Protein AF-A0A645HUR7-F1 (afdb_monomer)

Radius of gyration: 20.07 Å; Cα contacts (8 Å, |Δi|>4): 126; chains: 1; bounding box: 36×59×65 Å

Nearest PDB structures (foldseek):
  3sta-assembly1_A  TM=8.322E-01  e=4.976E-05  Staphylococcus aureus subsp. aureus MW2
  4emp-assembly1_F  TM=8.126E-01  e=1.194E-04  Staphylococcus aureus subsp. aureus MW2
  9irp-assembly1_B  TM=8.484E-01  e=2.680E-04  Staphylococcus aureus
  2zl4-assembly1_L  TM=8.165E-01  e=6.013E-04  Helicobacter pylori
  7ekq-assembly1_F  TM=8.611E-01  e=1.031E-03  Chlamy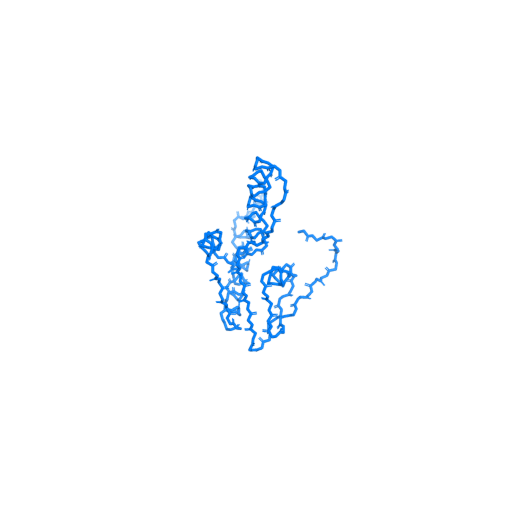domonas reinhardtii

InterPro domains:
  IPR029045 ClpP/crotonase-like domain superfamily [SSF52096] (2-97)

Mean predicted aligned error: 8.02 Å

pLDDT: mean 88.32, std 15.91, range [42.75, 98.5]

Organism: NCBI:txid1076179

Secondary structure (DSSP, 8-state):
--SSSS--EEEE-SEEETHHHHHHHTSSEEEE-TT-EEEE--------S-HHHHHHHHHHHHHHHHHHHHHHHTTTS-HHHHHHHHTT--EEEEHHHHHHHHHHHHHHHHHHHHHHHHS---------

Sequence (128 aa):
MLASEAQVVTVLEARAYSMAAMIFLAGDDLIVHDNCQLMFHTYSGNFVGKGNEQQAQVVAIASWFEKVMTRICTPFLTKGEIDRIQHGSDVWLDSDEIRRRLARIKRNQGKSVVRQRKEHPASEDGQG

Structure (mmCIF, N/CA/C/O backbone):
data_AF-A0A645HUR7-F1
#
_entry.id   AF-A0A645HUR7-F1
#
loop_
_atom_site.group_PDB
_atom_site.id
_atom_site.type_symbol
_atom_site.label_atom_id
_atom_site.label_alt_id
_atom_site.label_comp_id
_atom_site.label_asym_id
_atom_site.label_entity_id
_atom_site.label_seq_id
_atom_site.pdbx_PDB_ins_code
_atom_site.Cartn_x
_atom_site.Cartn_y
_atom_site.Cartn_z
_atom_site.occupancy
_atom_site.B_iso_or_equiv
_atom_site.auth_seq_id
_atom_site.auth_comp_id
_atom_site.auth_asym_id
_atom_site.auth_atom_id
_atom_site.pdbx_PDB_model_num
ATOM 1 N N . MET A 1 1 ? -9.260 12.989 -0.294 1.00 48.03 1 MET A N 1
ATOM 2 C CA . MET A 1 1 ? -9.726 12.907 -1.694 1.00 48.03 1 MET A CA 1
ATOM 3 C C . MET A 1 1 ? -10.988 12.094 -1.594 1.00 48.03 1 MET A C 1
ATOM 5 O O . MET A 1 1 ? -10.889 10.891 -1.450 1.00 48.03 1 MET A O 1
ATOM 9 N N . LEU A 1 2 ? -12.135 12.750 -1.513 1.00 62.03 2 LEU A N 1
ATOM 10 C CA . LEU A 1 2 ? -13.414 12.064 -1.471 1.00 62.03 2 LEU A CA 1
ATOM 11 C C . LEU A 1 2 ? -14.225 12.710 -2.583 1.00 62.03 2 LEU A C 1
ATOM 13 O O . LEU A 1 2 ? -14.600 13.872 -2.492 1.00 62.03 2 LEU A O 1
ATOM 17 N N . ALA A 1 3 ? -14.348 11.990 -3.695 1.00 80.06 3 ALA A N 1
ATOM 18 C CA . ALA A 1 3 ? -15.216 12.380 -4.805 1.00 80.06 3 ALA A CA 1
ATOM 19 C C . ALA A 1 3 ? -16.694 12.061 -4.498 1.00 80.06 3 ALA A C 1
ATOM 21 O O . ALA A 1 3 ? -17.551 12.205 -5.362 1.00 80.06 3 ALA A O 1
ATOM 22 N N . SER A 1 4 ? -16.974 11.593 -3.278 1.00 86.81 4 SER A N 1
ATOM 23 C CA . SER A 1 4 ? -18.283 11.219 -2.766 1.00 86.81 4 SER A CA 1
ATOM 24 C C . SER A 1 4 ? -18.390 11.628 -1.299 1.00 86.81 4 SER A C 1
ATOM 26 O O . SER A 1 4 ? -17.404 11.553 -0.573 1.00 86.81 4 SER A O 1
ATOM 28 N N . GLU A 1 5 ? -19.583 12.031 -0.867 1.00 90.31 5 GLU A N 1
ATOM 29 C CA . GLU A 1 5 ? -19.918 12.226 0.552 1.00 90.31 5 GLU A CA 1
ATOM 30 C C . GLU A 1 5 ? -20.282 10.904 1.251 1.00 90.31 5 GLU A C 1
ATOM 32 O O . GLU A 1 5 ? -20.490 10.878 2.463 1.00 90.31 5 GLU A O 1
ATOM 37 N N . ALA A 1 6 ? -20.379 9.801 0.499 1.00 93.06 6 ALA A N 1
ATOM 38 C CA . ALA A 1 6 ? -20.651 8.486 1.058 1.00 93.06 6 ALA A CA 1
ATOM 39 C C . ALA A 1 6 ? -19.430 7.933 1.802 1.00 93.06 6 ALA A C 1
ATOM 41 O O . ALA A 1 6 ? -18.291 8.108 1.373 1.00 93.06 6 ALA A O 1
ATOM 42 N N . GLN A 1 7 ? -19.698 7.188 2.872 1.00 93.06 7 GLN A N 1
ATOM 43 C CA . GLN A 1 7 ? -18.692 6.420 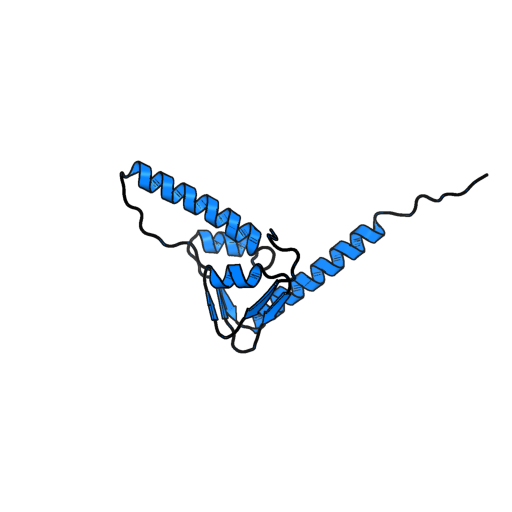3.596 1.00 93.06 7 GLN A CA 1
ATOM 44 C C . GLN A 1 7 ? -18.267 5.199 2.770 1.00 93.06 7 GLN A C 1
ATOM 46 O O . GLN A 1 7 ? -19.092 4.346 2.430 1.00 93.06 7 GLN A O 1
ATOM 51 N N . VAL A 1 8 ? -16.975 5.100 2.464 1.00 94.81 8 VAL A N 1
ATOM 52 C CA . VAL A 1 8 ? -16.387 4.001 1.696 1.00 94.81 8 VAL A CA 1
ATOM 53 C C . VAL A 1 8 ? -15.772 2.981 2.649 1.00 94.81 8 VAL A C 1
ATOM 55 O O . VAL A 1 8 ? -14.747 3.234 3.282 1.00 94.81 8 VAL A O 1
ATOM 58 N N . VAL A 1 9 ? -16.374 1.796 2.718 1.00 96.19 9 VAL A N 1
ATOM 59 C CA . VAL A 1 9 ? -15.839 0.663 3.483 1.00 96.19 9 VAL A CA 1
ATOM 60 C C . VAL A 1 9 ? -15.032 -0.235 2.551 1.00 96.19 9 VAL A C 1
ATOM 62 O O . VAL A 1 9 ? -15.552 -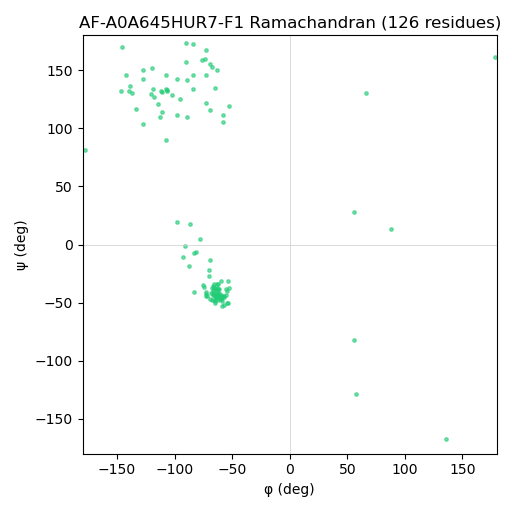0.710 1.541 1.00 96.19 9 VAL A O 1
ATOM 65 N N . THR A 1 10 ? -13.775 -0.505 2.893 1.00 97.12 10 THR A N 1
ATOM 66 C CA . THR A 1 10 ? -12.946 -1.489 2.193 1.00 97.12 10 THR A CA 1
ATOM 67 C C . THR A 1 10 ? -12.774 -2.733 3.056 1.00 97.12 10 THR A C 1
ATOM 69 O O . THR A 1 10 ? -12.462 -2.670 4.247 1.00 97.12 10 THR A O 1
ATOM 72 N N . VAL A 1 11 ? -12.994 -3.895 2.443 1.00 97.94 11 VAL A N 1
ATOM 73 C CA . VAL A 1 11 ? -12.872 -5.201 3.094 1.00 97.94 11 VAL A CA 1
ATOM 74 C C . VAL A 1 11 ? -11.725 -5.952 2.438 1.00 97.94 11 VAL A C 1
ATOM 76 O O . VAL A 1 11 ? -11.735 -6.174 1.228 1.00 97.94 11 VAL A O 1
ATOM 79 N N . LEU A 1 12 ? -10.725 -6.318 3.232 1.00 97.94 12 LEU A N 1
ATOM 80 C CA . LEU A 1 12 ? -9.631 -7.166 2.793 1.00 97.94 12 LEU A CA 1
ATOM 81 C C . LEU A 1 12 ? -10.001 -8.629 3.032 1.00 97.94 12 LEU A C 1
ATOM 83 O O . LEU A 1 12 ? -10.022 -9.079 4.178 1.00 97.94 12 LEU A O 1
ATOM 87 N N . GLU A 1 13 ? -10.240 -9.336 1.930 1.00 94.75 13 GLU A N 1
ATOM 88 C CA . GLU A 1 13 ? -10.427 -10.785 1.853 1.00 94.75 13 GLU A CA 1
ATOM 89 C C . GLU A 1 13 ? -9.226 -11.398 1.117 1.00 94.75 13 GLU A C 1
ATOM 91 O O . GLU A 1 13 ? -8.857 -10.941 0.032 1.00 94.75 13 GLU A O 1
ATOM 96 N N . ALA A 1 14 ? -8.625 -12.446 1.680 1.00 94.44 14 ALA A N 1
ATOM 97 C CA . ALA A 1 14 ? -7.481 -13.171 1.125 1.00 94.44 14 ALA A CA 1
ATOM 98 C C . ALA A 1 14 ? -6.239 -12.308 0.808 1.00 94.44 14 ALA A C 1
ATOM 100 O O . ALA A 1 14 ? -5.274 -12.321 1.566 1.00 94.44 14 ALA A O 1
ATOM 101 N N . ARG A 1 15 ? -6.167 -11.624 -0.339 1.00 97.06 15 ARG A N 1
ATOM 102 C CA . ARG A 1 15 ? -4.930 -10.965 -0.799 1.00 97.06 15 ARG A CA 1
ATOM 103 C C . ARG A 1 15 ? -5.223 -9.684 -1.567 1.00 97.06 15 ARG A C 1
ATOM 105 O O . ARG A 1 15 ? -6.000 -9.701 -2.515 1.00 97.06 15 ARG A O 1
ATOM 112 N N . ALA A 1 16 ? -4.527 -8.603 -1.220 1.00 97.88 16 ALA A N 1
ATOM 113 C CA . ALA A 1 16 ? -4.513 -7.374 -2.007 1.00 97.88 16 ALA A CA 1
ATOM 114 C C . ALA A 1 16 ? -3.077 -6.875 -2.175 1.00 97.88 16 ALA A C 1
ATOM 116 O O . ALA A 1 16 ? -2.391 -6.543 -1.209 1.00 97.88 16 ALA A O 1
ATOM 117 N N . TYR A 1 17 ? -2.613 -6.834 -3.420 1.00 97.69 17 TYR A N 1
ATOM 118 C CA . TYR A 1 17 ? -1.231 -6.520 -3.761 1.00 97.69 17 TYR A CA 1
ATOM 119 C C . TYR A 1 17 ? -1.144 -5.278 -4.632 1.00 97.69 17 TYR A C 1
ATOM 121 O O . TYR A 1 17 ? -2.057 -4.991 -5.412 1.00 97.69 17 TYR A O 1
ATOM 129 N N . SER A 1 18 ? -0.018 -4.571 -4.542 1.00 96.12 18 SER A N 1
ATOM 130 C CA . SER A 1 18 ? 0.260 -3.411 -5.385 1.00 96.12 18 SER A CA 1
ATOM 131 C C . SER A 1 18 ? -0.840 -2.347 -5.237 1.00 96.12 18 SER A C 1
ATOM 133 O O . SER A 1 18 ? -1.235 -1.993 -4.124 1.00 96.12 18 SER A O 1
ATOM 135 N N . MET A 1 19 ? -1.403 -1.881 -6.350 1.00 95.38 19 MET A N 1
ATOM 136 C CA . MET A 1 19 ? -2.536 -0.957 -6.381 1.00 95.38 19 MET A CA 1
ATOM 137 C C . MET A 1 19 ? -3.751 -1.428 -5.570 1.00 95.38 19 MET A C 1
ATOM 139 O O . MET A 1 19 ? -4.440 -0.587 -4.999 1.00 95.38 19 MET A O 1
ATOM 143 N N . ALA A 1 20 ? -4.012 -2.736 -5.449 1.00 97.50 20 ALA A N 1
ATOM 144 C CA . ALA A 1 20 ? -5.127 -3.219 -4.632 1.00 97.50 20 ALA A CA 1
ATOM 145 C C . ALA A 1 20 ? -4.902 -2.938 -3.136 1.00 97.50 20 ALA A C 1
ATOM 147 O O . ALA A 1 20 ? -5.844 -2.579 -2.432 1.00 97.50 20 ALA A O 1
ATOM 148 N N . ALA A 1 21 ? -3.654 -3.015 -2.661 1.00 97.88 21 ALA A N 1
ATOM 149 C CA . ALA A 1 21 ? -3.308 -2.634 -1.293 1.00 97.88 21 ALA A CA 1
ATOM 150 C C . ALA A 1 21 ? -3.515 -1.127 -1.061 1.00 97.88 21 ALA A C 1
ATOM 152 O O . ALA A 1 21 ? -3.999 -0.715 -0.009 1.00 97.88 21 ALA A O 1
ATOM 153 N N . MET A 1 22 ? -3.201 -0.300 -2.064 1.00 96.69 22 MET A N 1
ATOM 154 C CA . MET A 1 22 ? -3.419 1.150 -2.013 1.00 96.69 22 MET A CA 1
ATOM 155 C C . MET A 1 22 ? -4.909 1.506 -2.017 1.00 96.69 22 MET A C 1
ATOM 157 O O . MET A 1 22 ? -5.329 2.359 -1.243 1.00 96.69 22 MET A O 1
ATOM 161 N N . ILE A 1 23 ? -5.715 0.831 -2.842 1.00 96.56 23 ILE A N 1
ATOM 162 C CA . ILE A 1 23 ? -7.176 0.996 -2.866 1.00 96.56 23 ILE A CA 1
ATOM 163 C C . ILE A 1 23 ? -7.776 0.587 -1.523 1.00 96.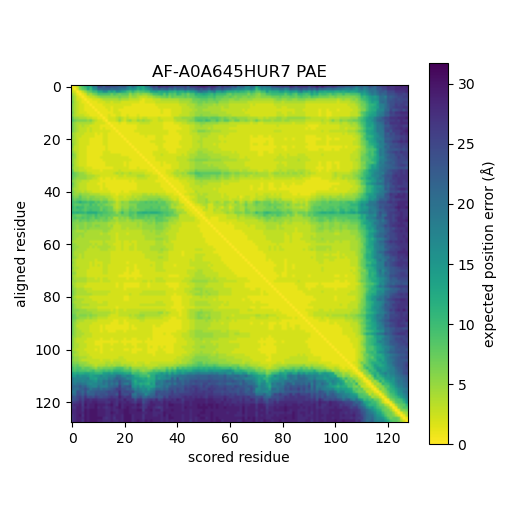56 23 ILE A C 1
ATOM 165 O O . ILE A 1 23 ? -8.591 1.328 -0.982 1.00 96.56 23 ILE A O 1
ATOM 169 N N . PHE A 1 24 ? -7.341 -0.545 -0.960 1.00 97.62 24 PHE A N 1
ATOM 170 C CA . PHE A 1 24 ? -7.772 -0.969 0.367 1.00 97.62 24 PHE A CA 1
ATOM 171 C C . PHE A 1 24 ? -7.522 0.137 1.401 1.00 97.62 24 PHE A C 1
ATOM 173 O O . PHE A 1 24 ? -8.457 0.534 2.085 1.00 97.62 24 PHE A O 1
ATOM 180 N N . LEU A 1 25 ? -6.310 0.700 1.456 1.00 96.75 25 LEU A N 1
ATOM 181 C CA . LEU A 1 25 ? -5.957 1.766 2.403 1.00 96.75 25 LEU A CA 1
ATOM 182 C C . LEU A 1 25 ? -6.637 3.120 2.141 1.00 96.75 25 LEU A C 1
ATOM 184 O O . LEU A 1 25 ? -6.585 3.986 3.010 1.00 96.75 25 LEU A O 1
ATOM 188 N N . ALA A 1 26 ? -7.250 3.323 0.974 1.00 95.00 26 ALA A N 1
ATOM 189 C CA . ALA A 1 26 ? -7.936 4.567 0.634 1.00 95.00 26 ALA A CA 1
ATOM 190 C C . ALA A 1 26 ? -9.376 4.650 1.180 1.00 95.00 26 ALA A C 1
ATOM 192 O O . ALA A 1 26 ? -9.992 5.706 1.048 1.00 95.00 26 ALA A O 1
ATOM 193 N N . GLY A 1 27 ? -9.910 3.564 1.755 1.00 94.12 27 GLY A N 1
ATOM 194 C CA . GLY A 1 27 ? -11.235 3.542 2.382 1.00 94.12 27 GLY A CA 1
ATOM 195 C C . GLY A 1 27 ? -11.308 4.359 3.674 1.00 94.12 27 GLY A C 1
ATOM 196 O O . GLY A 1 27 ? -10.305 4.543 4.365 1.00 94.12 27 GLY A O 1
ATOM 197 N N . ASP A 1 28 ? -12.514 4.809 4.018 1.00 92.44 28 ASP A N 1
ATOM 198 C CA . ASP A 1 28 ? -12.797 5.486 5.287 1.00 92.44 28 ASP A CA 1
ATOM 199 C C . ASP A 1 28 ? -12.785 4.486 6.451 1.00 92.44 28 ASP A C 1
ATOM 201 O O . ASP A 1 28 ? -12.210 4.753 7.509 1.00 92.44 28 ASP A O 1
ATOM 205 N N . ASP A 1 29 ? -13.359 3.299 6.223 1.00 93.81 29 ASP A N 1
ATOM 206 C CA . ASP A 1 29 ? -13.331 2.174 7.156 1.00 93.81 29 ASP A CA 1
ATOM 207 C C . ASP A 1 29 ? -12.669 0.946 6.549 1.00 93.81 29 ASP A C 1
ATOM 209 O O . ASP A 1 29 ? -13.022 0.484 5.466 1.00 93.81 29 ASP A O 1
ATOM 213 N N . LEU A 1 30 ? -11.722 0.392 7.305 1.00 96.94 30 LEU A N 1
ATOM 214 C CA . LEU A 1 30 ? -10.853 -0.693 6.870 1.00 96.94 30 LEU A CA 1
ATOM 215 C C . LEU A 1 30 ? -11.174 -1.957 7.671 1.00 96.94 30 LEU A C 1
ATOM 217 O O . LEU A 1 30 ? -10.875 -2.033 8.870 1.00 96.94 30 LEU A O 1
ATOM 221 N N . ILE A 1 31 ? -11.766 -2.951 7.012 1.00 97.38 31 ILE A N 1
ATOM 222 C CA . ILE A 1 31 ? -12.072 -4.265 7.585 1.00 97.38 31 ILE A CA 1
ATOM 223 C C . ILE A 1 31 ? -11.034 -5.265 7.088 1.00 97.38 31 ILE A C 1
ATOM 225 O O . ILE A 1 31 ? -10.783 -5.384 5.894 1.00 97.38 31 ILE A O 1
ATOM 229 N N . VAL A 1 32 ? -10.427 -5.996 8.018 1.00 97.62 32 VAL A N 1
ATOM 230 C CA . VAL A 1 32 ? -9.435 -7.036 7.723 1.00 97.62 32 VAL A CA 1
ATOM 231 C C . VAL A 1 32 ? -9.995 -8.362 8.211 1.00 97.62 32 VAL A C 1
ATOM 233 O O . VAL A 1 32 ? -10.395 -8.451 9.376 1.00 97.62 32 VAL A O 1
ATOM 236 N N . HIS A 1 33 ? -10.043 -9.370 7.346 1.00 96.88 33 HIS A N 1
ATOM 237 C CA . HIS A 1 33 ? -10.358 -10.745 7.732 1.00 96.88 33 HIS A CA 1
ATOM 238 C C . HIS A 1 33 ? -9.092 -11.528 8.101 1.00 96.88 33 HIS A C 1
ATOM 240 O O . HIS A 1 33 ? -7.966 -11.028 8.014 1.00 96.88 33 HIS A O 1
ATOM 246 N N . ASP A 1 34 ? -9.280 -12.748 8.592 1.00 95.06 34 ASP A N 1
ATOM 247 C CA . ASP A 1 34 ? -8.169 -13.628 8.945 1.00 95.06 34 ASP A CA 1
ATOM 248 C C . ASP A 1 34 ? -7.493 -14.185 7.687 1.00 95.06 34 ASP A C 1
ATOM 250 O O . ASP A 1 34 ? -8.074 -14.186 6.601 1.00 95.06 34 ASP A O 1
ATOM 254 N N . ASN A 1 35 ? -6.245 -14.644 7.823 1.00 95.25 35 ASN A N 1
ATOM 255 C CA . ASN A 1 35 ? -5.453 -15.219 6.725 1.00 95.25 35 ASN A CA 1
ATOM 256 C C . ASN A 1 35 ? -5.308 -14.290 5.505 1.00 95.25 35 ASN A C 1
ATOM 258 O O . ASN A 1 35 ? -5.165 -14.747 4.369 1.00 95.25 35 ASN A O 1
ATOM 262 N N . CYS A 1 36 ? -5.355 -12.979 5.743 1.00 97.06 36 CYS A N 1
ATOM 263 C CA . CYS A 1 36 ? -5.205 -11.969 4.709 1.00 97.06 36 CYS A CA 1
ATOM 264 C C . CYS A 1 36 ? -3.745 -11.555 4.509 1.00 97.06 36 CYS A C 1
ATOM 266 O O . CYS A 1 36 ? -2.929 -11.653 5.427 1.00 97.06 36 CYS A O 1
ATOM 268 N N . GLN A 1 37 ? -3.424 -11.028 3.326 1.00 98.19 37 GLN A N 1
ATOM 269 C CA . GLN A 1 37 ? -2.099 -10.497 3.025 1.00 98.19 37 GLN A CA 1
ATOM 270 C C . GLN A 1 37 ? -2.159 -9.190 2.232 1.00 98.19 37 GLN A C 1
ATOM 272 O O . GLN A 1 37 ? -2.892 -9.077 1.246 1.00 98.19 37 GLN A O 1
ATOM 277 N N . LEU A 1 38 ? -1.324 -8.233 2.635 1.00 98.50 38 LEU A N 1
ATOM 278 C CA . LEU A 1 38 ? -0.979 -7.065 1.834 1.00 98.50 38 LEU A CA 1
ATOM 279 C C . LEU A 1 38 ? 0.449 -7.184 1.322 1.00 98.50 38 LEU A C 1
ATOM 281 O O . LEU A 1 38 ? 1.336 -7.683 2.018 1.00 98.50 38 LEU A O 1
ATOM 285 N N . MET A 1 39 ? 0.667 -6.672 0.116 1.00 98.31 39 MET A N 1
ATOM 286 C CA . MET A 1 39 ? 2.002 -6.522 -0.441 1.00 98.31 39 MET A CA 1
ATOM 287 C C . MET A 1 39 ? 2.131 -5.197 -1.181 1.00 98.31 39 MET A C 1
ATOM 289 O O . MET A 1 39 ? 1.273 -4.843 -1.994 1.00 98.31 39 MET A O 1
ATOM 293 N N . PHE A 1 40 ? 3.217 -4.484 -0.896 1.00 98.44 40 PHE A N 1
ATOM 294 C CA . PHE A 1 40 ? 3.593 -3.241 -1.556 1.00 98.44 40 PHE A CA 1
ATOM 295 C C . PHE A 1 40 ? 4.938 -3.428 -2.247 1.00 98.44 40 PHE A C 1
ATOM 297 O O . PHE A 1 40 ? 5.875 -3.940 -1.641 1.00 98.44 40 PHE A O 1
ATOM 304 N N . HIS A 1 41 ? 5.023 -2.968 -3.489 1.00 97.69 41 HIS A N 1
ATOM 305 C CA . HIS A 1 41 ? 6.231 -2.980 -4.306 1.00 97.69 41 HIS A CA 1
ATOM 306 C C . HIS A 1 41 ? 6.252 -1.731 -5.198 1.00 97.69 41 HIS A C 1
ATOM 308 O O . HIS A 1 41 ? 5.260 -0.996 -5.267 1.00 97.69 41 HIS A O 1
ATOM 314 N N . THR A 1 42 ? 7.378 -1.466 -5.860 1.00 95.25 42 THR A N 1
ATOM 315 C CA . THR A 1 42 ? 7.506 -0.333 -6.793 1.00 95.25 42 THR A CA 1
ATOM 316 C C . THR A 1 42 ? 6.757 -0.566 -8.108 1.00 95.25 42 THR A C 1
ATOM 318 O O . THR A 1 42 ? 6.332 -1.678 -8.416 1.00 95.25 42 THR A O 1
ATOM 321 N N . TYR A 1 43 ? 6.594 0.480 -8.913 1.00 91.81 43 TYR A N 1
ATOM 322 C CA . TYR A 1 43 ? 5.970 0.369 -10.227 1.00 91.81 43 TYR A CA 1
ATOM 323 C C . TYR A 1 43 ? 6.785 -0.536 -11.167 1.00 91.81 43 TYR A C 1
ATOM 325 O O . TYR A 1 43 ? 8.009 -0.620 -11.096 1.00 91.81 43 TYR A O 1
ATOM 333 N N . SER A 1 44 ? 6.090 -1.190 -12.092 1.00 90.56 44 SER A N 1
ATOM 334 C CA . SER A 1 44 ? 6.698 -1.891 -13.225 1.00 90.56 44 SER A CA 1
ATOM 335 C C . SER A 1 44 ? 6.040 -1.400 -14.509 1.00 90.56 44 SER A C 1
ATOM 337 O O . SER A 1 44 ? 4.883 -0.975 -14.493 1.00 90.56 44 SER A O 1
ATOM 339 N N . GLY A 1 45 ? 6.777 -1.402 -15.615 1.00 87.31 45 GLY A N 1
ATOM 340 C CA . GLY A 1 45 ? 6.243 -0.936 -16.887 1.00 87.31 45 GLY A CA 1
ATOM 341 C C . GLY A 1 45 ? 7.257 -0.991 -18.017 1.00 87.31 45 GLY A C 1
ATOM 342 O O . GLY A 1 45 ? 8.467 -1.041 -17.794 1.00 87.31 45 GLY A O 1
ATOM 343 N N . ASN A 1 46 ? 6.734 -0.955 -19.238 1.00 88.94 46 ASN A N 1
ATOM 344 C CA . ASN A 1 46 ? 7.514 -0.886 -20.463 1.00 88.94 46 ASN A CA 1
ATOM 345 C C . ASN A 1 46 ? 7.393 0.520 -21.051 1.00 88.94 46 ASN A C 1
ATOM 347 O O . ASN A 1 46 ? 6.288 1.042 -21.194 1.00 88.94 46 ASN A O 1
ATOM 351 N N . PHE A 1 47 ? 8.525 1.105 -21.434 1.00 91.19 47 PHE A N 1
ATOM 352 C CA . PHE A 1 47 ? 8.593 2.428 -22.049 1.00 91.19 47 PHE A CA 1
ATOM 353 C C . PHE A 1 47 ? 9.020 2.286 -23.510 1.00 91.19 47 PHE A C 1
ATOM 355 O O . PHE A 1 47 ? 9.980 1.581 -23.815 1.00 91.19 47 PHE A O 1
ATOM 362 N N . VAL A 1 48 ? 8.304 2.946 -24.419 1.00 90.44 48 VAL A N 1
ATOM 363 C CA . VAL A 1 48 ? 8.563 2.915 -25.867 1.00 90.44 48 VAL A CA 1
ATOM 364 C C . VAL A 1 48 ? 8.664 4.351 -26.373 1.00 90.44 48 VAL A C 1
ATOM 366 O O . VAL A 1 48 ? 7.943 5.227 -25.900 1.00 90.44 48 VAL A O 1
ATOM 369 N N . GLY A 1 49 ? 9.568 4.600 -27.321 1.00 92.19 49 GLY A N 1
ATOM 370 C CA . GLY A 1 49 ? 9.830 5.930 -27.878 1.00 92.19 49 GLY A CA 1
ATOM 371 C C . GLY A 1 49 ? 11.323 6.210 -27.999 1.00 92.19 49 GLY A C 1
ATOM 372 O O . GLY A 1 49 ? 12.146 5.299 -27.863 1.00 92.19 49 GLY A O 1
ATOM 373 N N . LYS A 1 50 ? 11.695 7.467 -28.242 1.00 95.38 50 LYS A N 1
ATOM 374 C CA . LYS A 1 50 ? 13.111 7.868 -28.265 1.00 95.38 50 LYS A CA 1
ATOM 375 C C 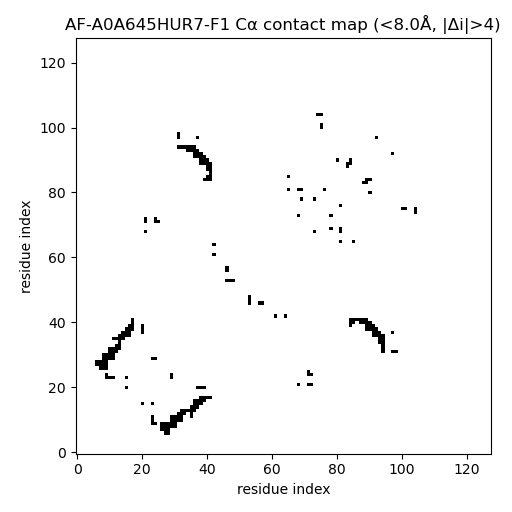. LYS A 1 50 ? 13.712 7.764 -26.861 1.00 95.38 50 LYS A C 1
ATOM 377 O O . LYS A 1 50 ? 13.009 7.920 -25.867 1.00 95.38 50 LYS A O 1
ATOM 382 N N . GLY A 1 51 ? 15.023 7.538 -26.757 1.00 93.50 51 GLY A N 1
ATOM 383 C CA . GLY A 1 51 ? 15.682 7.323 -25.458 1.00 93.50 51 GLY A CA 1
ATOM 384 C C . GLY A 1 51 ? 15.452 8.454 -24.443 1.00 93.50 51 GLY A C 1
ATOM 385 O O . GLY A 1 51 ? 15.203 8.192 -23.270 1.00 93.50 51 GLY A O 1
ATOM 386 N N . ASN A 1 52 ? 15.443 9.709 -24.896 1.00 95.31 52 ASN A N 1
ATOM 387 C CA . ASN A 1 52 ? 15.136 10.872 -24.058 1.00 95.31 52 ASN A CA 1
ATOM 388 C C . ASN A 1 52 ? 13.669 10.906 -23.587 1.00 95.31 52 ASN A C 1
ATOM 390 O O . ASN A 1 52 ? 13.400 11.275 -22.447 1.00 95.31 52 ASN A O 1
ATOM 394 N N . GLU A 1 53 ? 12.723 10.504 -24.438 1.00 95.62 53 GLU A N 1
ATOM 395 C CA . GLU A 1 53 ? 11.301 10.399 -24.083 1.00 95.62 53 GLU A CA 1
ATOM 396 C C . GLU A 1 53 ? 11.080 9.287 -23.052 1.00 95.62 53 GLU A C 1
ATOM 398 O O . GLU A 1 53 ? 10.333 9.479 -22.095 1.00 95.62 53 GLU A O 1
ATOM 403 N N . GLN A 1 54 ? 11.772 8.153 -23.200 1.00 95.44 54 GLN A N 1
ATOM 404 C CA . GLN A 1 54 ? 11.726 7.065 -22.222 1.00 95.44 54 GLN A CA 1
ATOM 405 C C . GLN A 1 54 ? 12.269 7.515 -20.860 1.00 95.44 54 GLN A C 1
ATOM 407 O O . GLN A 1 54 ? 11.609 7.317 -19.843 1.00 95.44 54 GLN A O 1
ATOM 412 N N . GLN A 1 55 ? 13.428 8.181 -20.826 1.00 94.94 55 GLN A N 1
ATOM 413 C CA . GLN A 1 55 ? 13.991 8.722 -19.583 1.00 94.94 55 GLN A CA 1
ATOM 414 C C . GLN A 1 55 ? 13.044 9.724 -18.912 1.00 94.94 55 GLN A C 1
ATOM 416 O O . GLN A 1 55 ? 12.820 9.646 -17.704 1.00 94.94 55 GLN A O 1
ATOM 421 N N . ALA A 1 56 ? 12.442 10.628 -19.691 1.00 95.12 56 ALA A N 1
ATOM 422 C CA . ALA A 1 56 ? 11.469 11.585 -19.175 1.00 95.12 56 ALA A CA 1
ATOM 423 C C . ALA A 1 56 ? 10.234 10.888 -18.578 1.00 95.12 56 ALA A C 1
ATOM 425 O O . ALA A 1 56 ? 9.776 11.273 -17.501 1.00 95.12 56 ALA A O 1
ATOM 426 N N . GLN A 1 57 ? 9.724 9.835 -19.229 1.00 94.62 57 GLN A N 1
ATOM 427 C CA . GLN A 1 57 ? 8.608 9.042 -18.706 1.00 94.62 57 GLN A CA 1
ATOM 428 C C . GLN A 1 57 ? 8.972 8.322 -17.403 1.00 94.62 57 GLN A C 1
ATOM 430 O O . GLN A 1 57 ? 8.194 8.379 -16.453 1.00 94.62 57 GLN A O 1
ATOM 435 N N . VAL A 1 58 ? 10.155 7.703 -17.317 1.00 94.44 58 VAL A N 1
ATOM 436 C CA . VAL A 1 58 ? 10.621 7.034 -16.089 1.00 94.44 58 VAL A CA 1
ATOM 437 C C . VAL A 1 58 ? 10.676 8.020 -14.924 1.00 94.44 58 VAL A C 1
ATOM 439 O O . VAL A 1 58 ? 10.124 7.746 -13.861 1.00 94.44 58 VAL A O 1
ATOM 442 N N . VAL A 1 59 ? 11.276 9.196 -15.128 1.00 94.44 59 VAL A N 1
ATOM 443 C CA . VAL A 1 59 ? 11.373 10.231 -14.085 1.00 94.44 59 VAL A CA 1
ATOM 444 C C . VAL A 1 59 ? 9.987 10.724 -13.656 1.00 94.44 59 VAL A C 1
ATOM 446 O O . VAL A 1 59 ? 9.724 10.875 -12.459 1.00 94.44 59 VAL A O 1
ATOM 449 N N . ALA A 1 60 ? 9.082 10.946 -14.612 1.00 95.06 60 ALA A N 1
ATOM 450 C CA . ALA A 1 60 ? 7.723 11.392 -14.324 1.00 95.06 60 ALA A CA 1
ATOM 451 C C . ALA A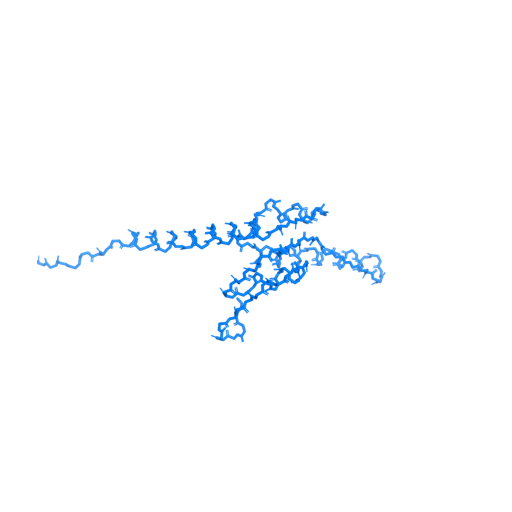 1 60 ? 6.930 10.348 -13.519 1.00 95.06 60 ALA A C 1
ATOM 453 O O . ALA A 1 60 ? 6.312 10.701 -12.510 1.00 95.06 60 ALA A O 1
ATOM 454 N N . ILE A 1 61 ? 6.983 9.071 -13.918 1.00 94.94 61 ILE A N 1
ATOM 455 C CA . ILE A 1 61 ? 6.301 7.980 -13.210 1.00 94.94 61 ILE A CA 1
ATOM 456 C C . ILE A 1 61 ? 6.900 7.778 -11.822 1.00 94.94 61 ILE A C 1
ATOM 458 O O . ILE A 1 61 ? 6.136 7.667 -10.867 1.00 94.94 61 ILE A O 1
ATOM 462 N N . ALA A 1 62 ? 8.228 7.803 -11.681 1.00 92.62 62 ALA A N 1
ATOM 463 C CA . ALA A 1 62 ? 8.891 7.668 -10.387 1.00 92.62 62 ALA A CA 1
ATOM 464 C C . ALA A 1 62 ? 8.411 8.737 -9.393 1.00 92.62 62 ALA A C 1
ATOM 466 O O . ALA A 1 62 ? 7.928 8.409 -8.309 1.00 92.62 62 ALA A O 1
ATOM 467 N N . SER A 1 63 ? 8.456 10.014 -9.796 1.00 93.94 63 SER A N 1
ATOM 468 C CA . SER A 1 63 ? 8.029 11.125 -8.936 1.00 93.94 63 SER A CA 1
ATOM 469 C C . SER A 1 63 ? 6.538 11.068 -8.604 1.00 93.94 63 SER A C 1
ATOM 471 O O . SER A 1 63 ? 6.127 11.396 -7.488 1.00 93.94 63 SER A O 1
ATOM 473 N N . TRP A 1 64 ? 5.702 10.682 -9.568 1.00 95.31 64 TRP A N 1
ATOM 474 C CA . TRP A 1 64 ? 4.272 10.526 -9.334 1.00 95.31 64 TRP A CA 1
ATOM 475 C C . TRP A 1 64 ? 3.989 9.379 -8.360 1.00 95.31 64 TRP A C 1
ATOM 477 O O . TRP A 1 64 ? 3.257 9.572 -7.388 1.00 95.31 64 TRP A O 1
ATOM 487 N N . PHE A 1 65 ? 4.604 8.217 -8.577 1.00 94.75 65 PHE A N 1
ATOM 488 C CA . PHE A 1 65 ? 4.382 7.023 -7.771 1.00 94.75 65 PHE A CA 1
ATOM 489 C C . PHE A 1 65 ? 4.794 7.243 -6.314 1.00 94.75 65 PHE A C 1
ATOM 491 O O . PHE A 1 65 ? 4.017 6.933 -5.411 1.00 94.75 65 PHE A O 1
ATOM 498 N N . GLU A 1 66 ? 5.948 7.875 -6.078 1.00 93.81 66 GLU A N 1
ATOM 499 C CA . GLU A 1 66 ? 6.394 8.275 -4.739 1.00 93.81 66 GLU A CA 1
ATOM 500 C C . GLU A 1 66 ? 5.335 9.107 -4.008 1.00 93.81 66 GLU A C 1
ATOM 502 O O . GLU A 1 66 ? 4.970 8.819 -2.863 1.00 93.81 66 GLU A O 1
ATOM 507 N N . LYS A 1 67 ? 4.814 10.143 -4.676 1.00 95.06 67 LYS A N 1
ATOM 508 C CA . LYS A 1 67 ? 3.823 11.057 -4.096 1.00 95.06 67 LYS A CA 1
ATOM 509 C C . LYS A 1 67 ? 2.519 10.336 -3.785 1.00 95.06 67 LYS A C 1
ATOM 511 O O . LYS A 1 67 ? 1.949 10.547 -2.714 1.00 95.06 67 LYS A O 1
ATOM 516 N N . VAL A 1 68 ? 2.042 9.494 -4.700 1.00 94.75 68 VAL A N 1
ATOM 517 C CA . VAL A 1 68 ? 0.792 8.747 -4.518 1.00 94.75 68 VAL A CA 1
ATOM 518 C C . VAL A 1 68 ? 0.935 7.721 -3.396 1.00 94.75 68 VAL A C 1
ATOM 520 O O . VAL A 1 68 ? 0.095 7.696 -2.496 1.00 94.75 68 VAL A O 1
ATOM 523 N N . MET A 1 69 ? 2.013 6.932 -3.388 1.00 95.62 69 MET A N 1
ATOM 524 C CA . MET A 1 69 ? 2.285 5.955 -2.334 1.00 95.62 69 MET A CA 1
ATOM 525 C C . MET A 1 69 ? 2.413 6.636 -0.974 1.00 95.62 69 MET A C 1
ATOM 527 O O . MET A 1 69 ? 1.756 6.221 -0.021 1.00 95.62 69 MET A O 1
ATOM 531 N N . THR A 1 70 ? 3.175 7.728 -0.891 1.00 95.81 70 THR A N 1
ATOM 532 C CA . THR A 1 70 ? 3.324 8.500 0.348 1.00 95.81 70 THR A CA 1
ATOM 533 C C . THR A 1 70 ? 1.979 9.018 0.841 1.00 95.81 70 THR A C 1
ATOM 535 O O . THR A 1 70 ? 1.665 8.871 2.020 1.00 95.81 70 THR A O 1
ATOM 538 N N . ARG A 1 71 ? 1.159 9.587 -0.047 1.00 94.50 71 ARG A N 1
ATOM 539 C CA . ARG A 1 71 ? -0.137 10.170 0.316 1.00 94.50 71 ARG A CA 1
ATOM 540 C C . ARG A 1 71 ? -1.151 9.131 0.790 1.00 94.50 71 ARG A C 1
ATOM 542 O O . ARG A 1 71 ? -1.871 9.409 1.740 1.00 94.50 71 ARG A O 1
ATOM 549 N N . ILE A 1 72 ? -1.242 7.990 0.108 1.00 95.19 72 ILE A N 1
ATOM 550 C CA . ILE A 1 72 ? -2.260 6.965 0.385 1.00 95.19 72 ILE A CA 1
ATOM 551 C C . ILE A 1 72 ? -1.820 6.051 1.529 1.00 95.19 72 ILE A C 1
ATOM 553 O O . ILE A 1 72 ? -2.621 5.688 2.381 1.00 95.19 72 ILE A O 1
ATOM 557 N N . CYS A 1 73 ? -0.543 5.671 1.563 1.00 97.12 73 CYS A N 1
ATOM 558 C CA . CYS A 1 73 ? -0.075 4.634 2.475 1.00 97.12 73 CYS A CA 1
ATOM 559 C C . CYS A 1 73 ? 0.442 5.193 3.804 1.00 97.12 73 CYS A C 1
ATOM 561 O O . CYS A 1 73 ? 0.662 4.418 4.727 1.00 97.12 73 CYS A O 1
ATOM 563 N N . THR A 1 74 ? 0.639 6.505 3.956 1.00 95.56 74 THR A N 1
ATOM 564 C CA . THR A 1 74 ? 1.005 7.102 5.253 1.00 95.56 74 THR A CA 1
ATOM 565 C C . THR A 1 74 ? -0.258 7.350 6.084 1.00 95.56 74 THR A C 1
ATOM 567 O O . THR A 1 74 ? -1.205 7.930 5.560 1.00 95.56 74 THR A O 1
ATOM 570 N N . PRO A 1 75 ? -0.301 6.994 7.386 1.00 95.88 75 PRO A N 1
ATOM 571 C CA . PRO A 1 75 ? 0.800 6.518 8.237 1.00 95.88 75 PRO A CA 1
ATOM 572 C C . PRO A 1 75 ? 0.887 4.987 8.403 1.00 95.88 75 PRO A C 1
ATOM 574 O O . PRO A 1 75 ? 1.482 4.505 9.371 1.00 95.88 75 PRO A O 1
ATOM 577 N N . PHE A 1 76 ? 0.269 4.209 7.513 1.00 98.00 76 PHE A N 1
ATOM 578 C CA . PHE A 1 76 ? 0.303 2.744 7.553 1.00 98.00 76 PHE A CA 1
ATOM 579 C C . PHE A 1 76 ? 1.686 2.169 7.227 1.00 98.00 76 PHE A C 1
ATOM 581 O O . PHE A 1 76 ? 2.204 1.338 7.981 1.00 98.00 76 PHE A O 1
ATOM 588 N N . LEU A 1 77 ? 2.305 2.662 6.158 1.00 98.00 77 LEU A N 1
ATOM 589 C CA . LEU A 1 77 ? 3.726 2.507 5.889 1.00 98.00 77 LEU A CA 1
ATOM 590 C C . LEU A 1 77 ? 4.495 3.663 6.527 1.00 98.00 77 LEU A C 1
ATOM 592 O O . LEU A 1 77 ? 4.060 4.816 6.538 1.00 98.00 77 LEU A O 1
ATOM 596 N N . THR A 1 78 ? 5.664 3.344 7.064 1.00 96.94 78 THR A N 1
ATOM 597 C CA . THR A 1 78 ? 6.628 4.345 7.515 1.00 96.94 78 THR A CA 1
ATOM 598 C C . THR A 1 78 ? 7.357 4.963 6.323 1.00 96.94 78 THR A C 1
ATOM 600 O O . THR A 1 78 ? 7.483 4.347 5.265 1.00 96.94 78 THR A O 1
ATOM 603 N N . LYS A 1 79 ? 7.931 6.157 6.512 1.00 95.31 79 LYS A N 1
ATOM 604 C CA . LYS A 1 79 ? 8.772 6.795 5.488 1.00 95.31 79 LYS A CA 1
ATOM 605 C C . LYS A 1 79 ? 9.916 5.880 5.026 1.00 95.31 79 LYS A C 1
ATOM 607 O O . LYS A 1 79 ? 10.186 5.811 3.837 1.00 95.31 79 LYS A O 1
ATOM 612 N N . GLY A 1 80 ? 10.545 5.149 5.951 1.00 97.31 80 GLY A N 1
ATOM 613 C CA . GLY A 1 80 ? 11.618 4.204 5.621 1.00 97.31 80 GLY A CA 1
ATOM 614 C C . GLY A 1 80 ? 11.139 2.955 4.874 1.00 97.31 80 GLY A C 1
ATOM 615 O O . GLY A 1 80 ? 11.895 2.365 4.114 1.00 97.31 80 GLY A O 1
ATOM 616 N N . GLU A 1 81 ? 9.888 2.527 5.055 1.00 97.81 81 GLU A N 1
ATOM 617 C CA . GLU A 1 81 ? 9.301 1.471 4.219 1.00 97.81 81 GLU A CA 1
ATOM 618 C C . GLU A 1 81 ? 9.016 1.972 2.807 1.00 97.81 81 GLU A C 1
ATOM 620 O O . GLU A 1 81 ? 9.382 1.292 1.858 1.00 97.81 81 GLU A O 1
ATOM 625 N N . ILE A 1 82 ? 8.438 3.167 2.670 1.00 97.25 82 ILE A N 1
ATOM 626 C CA . ILE A 1 82 ? 8.188 3.784 1.360 1.00 97.25 82 ILE A CA 1
ATOM 627 C C . ILE A 1 82 ? 9.506 3.980 0.602 1.00 97.25 82 ILE A C 1
ATOM 629 O O . ILE A 1 82 ? 9.598 3.618 -0.566 1.00 97.25 82 ILE A O 1
ATOM 633 N N . ASP A 1 83 ? 10.541 4.490 1.269 1.00 96.00 83 ASP A N 1
ATOM 634 C CA . ASP A 1 83 ? 11.871 4.667 0.681 1.00 96.00 83 ASP A CA 1
ATOM 635 C C . ASP A 1 83 ? 12.470 3.338 0.195 1.00 96.00 83 ASP A C 1
ATOM 637 O O . ASP A 1 83 ? 12.900 3.230 -0.951 1.00 96.00 83 ASP A O 1
ATOM 641 N N . ARG A 1 84 ? 12.411 2.277 1.008 1.00 97.00 84 ARG A N 1
ATOM 642 C CA . ARG A 1 84 ? 12.870 0.944 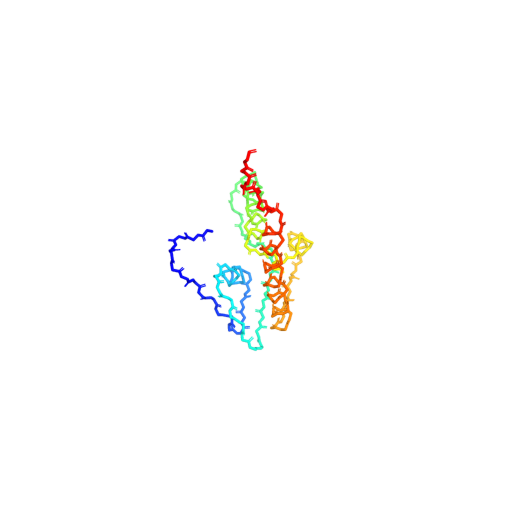0.583 1.00 97.00 84 ARG A CA 1
ATOM 643 C C . ARG A 1 84 ? 12.080 0.402 -0.604 1.00 97.00 84 ARG A C 1
ATOM 645 O O . ARG A 1 84 ? 12.681 -0.209 -1.486 1.00 97.00 84 ARG A O 1
ATOM 652 N N . ILE A 1 85 ? 10.768 0.640 -0.647 1.00 97.00 85 ILE A N 1
ATOM 653 C CA . ILE A 1 85 ? 9.935 0.240 -1.785 1.00 97.00 85 ILE A CA 1
ATOM 654 C C . ILE A 1 85 ? 10.386 0.945 -3.060 1.00 97.00 85 ILE A C 1
ATOM 656 O O . ILE A 1 85 ? 10.575 0.286 -4.077 1.00 97.00 85 ILE A O 1
ATOM 660 N N . GLN A 1 86 ? 10.650 2.251 -3.007 1.00 92.31 86 GLN A N 1
ATOM 661 C CA . GLN A 1 86 ? 11.164 2.993 -4.161 1.00 92.31 86 GLN A CA 1
ATOM 662 C C . GLN A 1 86 ? 12.507 2.455 -4.673 1.00 92.31 86 GLN A C 1
ATOM 664 O O . GLN A 1 86 ? 12.749 2.465 -5.877 1.00 92.31 86 GLN A O 1
ATOM 669 N N . HIS A 1 87 ? 13.337 1.916 -3.778 1.00 93.88 87 HIS A N 1
ATOM 670 C CA . HIS A 1 87 ? 14.603 1.259 -4.111 1.00 93.88 87 HIS A CA 1
ATOM 671 C C . HIS A 1 87 ? 14.450 -0.237 -4.455 1.00 93.88 87 HIS A C 1
ATOM 673 O O . HIS A 1 87 ? 15.432 -0.978 -4.453 1.00 93.88 87 HIS A O 1
ATOM 679 N N . GLY A 1 88 ? 13.230 -0.690 -4.766 1.00 94.44 88 GLY A N 1
ATOM 680 C CA . GLY A 1 88 ? 12.952 -2.030 -5.286 1.00 94.44 88 GLY A CA 1
ATOM 681 C C . GLY A 1 88 ? 12.728 -3.113 -4.231 1.00 94.44 88 GLY A C 1
ATOM 682 O O . GLY A 1 88 ? 12.742 -4.290 -4.574 1.00 94.44 88 GLY A O 1
ATOM 683 N N . SER A 1 89 ? 12.537 -2.749 -2.960 1.00 97.00 89 SER A N 1
ATOM 684 C CA . SER A 1 89 ? 12.164 -3.725 -1.928 1.00 97.00 89 SER A CA 1
ATOM 685 C C . SER A 1 89 ? 10.659 -3.967 -1.900 1.00 97.00 89 SER A C 1
ATOM 687 O O . SER A 1 89 ? 9.870 -3.034 -2.020 1.00 97.00 89 SER A O 1
ATOM 689 N N . ASP A 1 90 ? 10.260 -5.193 -1.587 1.00 98.00 90 ASP A N 1
ATOM 690 C CA . ASP A 1 90 ? 8.856 -5.501 -1.335 1.00 98.00 90 ASP A CA 1
ATOM 691 C C . ASP A 1 90 ? 8.560 -5.509 0.167 1.00 98.00 90 ASP A C 1
ATOM 693 O O . ASP A 1 90 ? 9.354 -5.984 0.985 1.00 98.00 90 ASP A O 1
ATOM 697 N N . VAL A 1 91 ? 7.384 -5.009 0.541 1.00 98.12 91 VAL A N 1
ATOM 698 C CA . VAL A 1 91 ? 6.859 -5.078 1.909 1.00 98.12 91 VAL A CA 1
ATOM 699 C C . VAL A 1 91 ? 5.666 -6.019 1.927 1.00 98.12 91 VAL A C 1
ATOM 701 O O . VAL A 1 91 ? 4.625 -5.713 1.352 1.00 98.12 91 VAL A O 1
ATOM 704 N N . TRP A 1 92 ? 5.818 -7.138 2.631 1.00 98.31 92 TRP A N 1
ATOM 705 C CA . TRP A 1 92 ? 4.795 -8.165 2.818 1.00 98.31 92 TRP A CA 1
ATOM 706 C C . TRP A 1 92 ? 4.260 -8.116 4.247 1.00 98.31 92 TRP A C 1
ATOM 708 O O . TRP A 1 92 ? 5.040 -8.024 5.196 1.00 98.31 92 TRP A O 1
ATOM 718 N N . LEU A 1 93 ? 2.939 -8.167 4.405 1.00 98.38 93 LEU A N 1
ATOM 719 C CA . LEU A 1 93 ? 2.271 -8.067 5.704 1.00 98.38 93 LEU A CA 1
ATOM 720 C C . LEU A 1 93 ? 1.147 -9.099 5.785 1.00 98.38 93 LEU A C 1
ATOM 722 O O . LEU A 1 93 ? 0.314 -9.167 4.882 1.00 98.38 93 LEU A O 1
ATOM 726 N N . ASP A 1 94 ? 1.109 -9.864 6.871 1.00 98.12 94 ASP A N 1
ATOM 727 C CA . ASP A 1 94 ? -0.005 -10.751 7.210 1.00 98.12 94 ASP A CA 1
ATOM 728 C C . ASP A 1 94 ? -1.129 -10.003 7.948 1.00 98.12 94 ASP A C 1
ATOM 730 O O . ASP A 1 94 ? -0.992 -8.834 8.329 1.00 98.12 94 ASP A O 1
ATOM 734 N N . SER A 1 95 ? -2.260 -10.681 8.160 1.00 97.62 95 SER A N 1
ATOM 735 C CA . SER A 1 95 ? -3.425 -10.125 8.854 1.00 97.62 95 SER A CA 1
ATOM 736 C C . SER A 1 95 ? -3.084 -9.537 10.226 1.00 97.62 95 SER A C 1
ATOM 738 O O . SER A 1 95 ? -3.622 -8.486 10.583 1.00 97.62 95 SER A O 1
ATOM 740 N N . ASP A 1 96 ? -2.167 -10.144 10.979 1.00 98.06 96 ASP A N 1
ATOM 741 C CA . ASP A 1 96 ? -1.832 -9.715 12.339 1.00 98.06 96 ASP A CA 1
ATOM 742 C C . ASP A 1 96 ? -1.029 -8.414 12.346 1.00 98.06 96 ASP A C 1
ATOM 744 O O . ASP A 1 96 ? -1.313 -7.496 13.124 1.00 98.06 96 ASP A O 1
ATOM 748 N N . GLU A 1 97 ? -0.032 -8.295 11.472 1.00 98.06 97 GLU A N 1
ATOM 749 C CA . GLU A 1 97 ? 0.735 -7.065 11.295 1.00 98.06 97 GLU A CA 1
ATOM 750 C C . GLU A 1 97 ? -0.150 -5.934 10.749 1.00 98.06 97 GLU A C 1
ATOM 752 O O . GLU A 1 97 ? -0.095 -4.810 11.262 1.00 98.06 97 GLU A O 1
ATOM 757 N N . ILE A 1 98 ? -1.030 -6.225 9.781 1.00 98.19 98 ILE A N 1
ATOM 758 C CA . ILE A 1 98 ? -1.985 -5.242 9.245 1.00 98.19 98 ILE A CA 1
ATOM 759 C C . ILE A 1 98 ? -2.879 -4.714 10.374 1.00 98.19 98 ILE A C 1
ATOM 761 O O . ILE A 1 98 ? -2.942 -3.499 10.597 1.00 98.19 98 ILE A O 1
ATOM 765 N N . ARG A 1 99 ? -3.525 -5.605 11.141 1.00 97.75 99 ARG A N 1
ATOM 766 C CA . ARG A 1 99 ? -4.391 -5.234 12.275 1.00 97.75 99 ARG A CA 1
ATOM 767 C C . ARG A 1 99 ? -3.632 -4.404 13.313 1.00 97.75 99 ARG A C 1
ATOM 769 O O . ARG A 1 99 ? -4.137 -3.368 13.756 1.00 97.75 99 ARG A O 1
ATOM 776 N N . ARG A 1 100 ? -2.405 -4.803 13.675 1.00 98.06 100 ARG A N 1
ATOM 777 C CA . ARG A 1 100 ? -1.557 -4.065 14.632 1.00 98.06 100 ARG A CA 1
ATOM 778 C C . ARG A 1 100 ? -1.253 -2.646 14.156 1.00 98.06 100 ARG A C 1
ATOM 780 O O . ARG A 1 100 ? -1.358 -1.701 14.949 1.00 98.06 100 ARG A O 1
ATOM 787 N N . ARG A 1 101 ? -0.918 -2.466 12.876 1.00 97.81 101 ARG A N 1
ATOM 788 C CA . ARG A 1 101 ? -0.660 -1.143 12.285 1.00 97.81 101 ARG A CA 1
ATOM 789 C C . ARG A 1 101 ? -1.912 -0.277 12.280 1.00 97.81 101 ARG A C 1
ATOM 791 O O . ARG A 1 101 ? -1.854 0.843 12.788 1.00 97.81 101 ARG A O 1
ATOM 798 N N . LEU A 1 102 ? -3.046 -0.798 11.811 1.00 96.88 102 LEU A N 1
ATOM 799 C CA . LEU A 1 102 ? -4.324 -0.076 11.815 1.00 96.88 102 LEU A CA 1
ATOM 800 C C . LEU A 1 102 ? -4.726 0.365 13.231 1.00 96.88 102 LEU A C 1
ATOM 802 O O . LEU A 1 102 ? -5.077 1.526 13.453 1.00 96.88 102 LEU A O 1
ATOM 806 N N . ALA A 1 103 ? -4.586 -0.518 14.222 1.00 96.31 103 ALA A N 1
ATOM 807 C CA . ALA A 1 103 ? -4.867 -0.199 15.620 1.00 96.31 103 ALA A CA 1
ATOM 808 C C . ALA A 1 103 ? -3.936 0.893 16.179 1.00 96.31 103 ALA A C 1
ATOM 810 O O . ALA A 1 103 ? -4.359 1.746 16.963 1.00 96.31 103 ALA A O 1
ATOM 811 N N . ARG A 1 104 ? -2.654 0.908 15.787 1.00 95.56 104 ARG A N 1
ATOM 812 C CA . ARG A 1 104 ? -1.714 1.984 16.151 1.00 95.56 104 ARG A CA 1
ATOM 813 C C . ARG A 1 104 ? -2.152 3.333 15.576 1.00 95.56 104 ARG A C 1
ATOM 815 O O . ARG A 1 104 ? -2.099 4.328 16.295 1.00 95.56 104 ARG A O 1
ATOM 822 N N . ILE A 1 105 ? -2.606 3.365 14.325 1.00 94.00 105 ILE A N 1
ATOM 823 C CA . ILE A 1 105 ? -3.067 4.592 13.658 1.00 94.00 105 ILE A CA 1
ATOM 824 C C . ILE A 1 105 ? -4.315 5.142 14.349 1.00 94.00 105 ILE A C 1
ATOM 826 O O . ILE A 1 105 ? -4.304 6.300 14.767 1.00 94.00 105 ILE A O 1
ATOM 830 N N . LYS A 1 106 ? -5.333 4.296 14.570 1.00 91.75 106 LYS A N 1
ATOM 831 C CA . LYS A 1 106 ? -6.567 4.681 15.280 1.00 91.75 106 LYS A CA 1
ATOM 832 C C . LYS A 1 106 ? -6.264 5.266 16.667 1.00 91.75 106 LYS A C 1
ATOM 834 O O . LYS A 1 106 ? -6.780 6.321 17.030 1.00 91.75 106 LYS A O 1
ATOM 839 N N . ARG A 1 107 ? -5.349 4.645 17.427 1.00 91.31 107 ARG A N 1
ATOM 840 C CA . ARG A 1 107 ? -4.911 5.163 18.740 1.00 91.31 107 ARG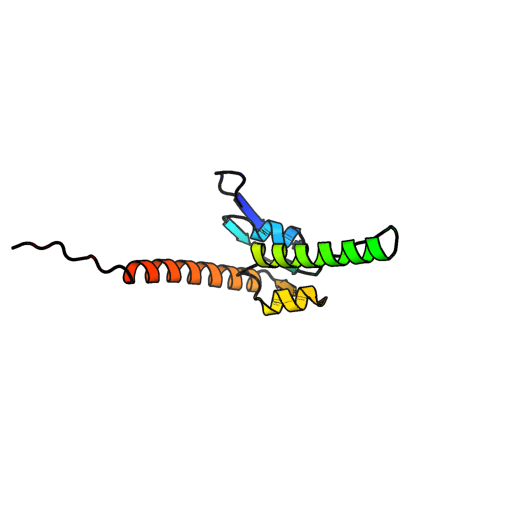 A CA 1
ATOM 841 C C . ARG A 1 107 ? -4.236 6.534 18.653 1.00 91.31 107 ARG A C 1
ATOM 843 O O . ARG A 1 107 ? -4.430 7.358 19.542 1.00 91.31 107 ARG A O 1
ATOM 850 N N . ASN A 1 108 ? -3.431 6.782 17.623 1.00 86.25 108 ASN A N 1
ATOM 851 C CA . ASN A 1 108 ? -2.713 8.048 17.471 1.00 86.25 108 ASN A CA 1
ATOM 852 C C . ASN A 1 108 ? -3.632 9.191 17.015 1.00 86.25 108 ASN A C 1
ATOM 854 O O . ASN A 1 108 ? -3.473 10.306 17.507 1.00 86.25 108 ASN A O 1
ATOM 858 N N . GLN A 1 109 ? -4.626 8.906 16.170 1.00 79.94 109 GLN A N 1
ATOM 859 C CA . GLN A 1 109 ? -5.659 9.874 15.777 1.00 79.94 109 GLN A CA 1
ATOM 860 C C . GLN A 1 109 ? -6.516 10.315 16.976 1.00 79.94 109 GLN A C 1
ATOM 862 O O . GLN A 1 109 ? -6.791 11.501 17.142 1.00 79.94 109 GLN A O 1
ATOM 867 N N . GLY A 1 110 ? -6.858 9.390 17.881 1.00 68.19 110 GLY A N 1
ATOM 868 C CA . GLY A 1 110 ? -7.549 9.741 19.128 1.00 68.19 110 GLY A CA 1
ATOM 869 C C . GLY A 1 110 ? -6.724 10.657 20.046 1.00 68.19 110 GLY A C 1
ATOM 870 O O . GLY A 1 110 ? -7.270 11.541 20.702 1.00 68.19 110 GLY A O 1
ATOM 871 N N . LYS A 1 111 ? -5.393 10.504 20.069 1.00 63.50 111 LYS A N 1
ATOM 872 C CA . LYS A 1 111 ? -4.494 11.324 20.903 1.00 63.50 111 LYS A CA 1
ATOM 873 C C . LYS A 1 111 ? -4.298 12.746 20.372 1.00 63.50 111 LYS A C 1
ATOM 875 O O . LYS A 1 111 ? -4.195 13.669 21.178 1.00 63.50 111 LYS A O 1
ATOM 880 N N . SER A 1 112 ? -4.244 12.942 19.053 1.00 61.81 112 SER A N 1
ATOM 881 C CA . SER A 1 112 ? -4.091 14.278 18.457 1.00 61.81 112 SER A CA 1
ATOM 882 C C . SER A 1 112 ? -5.304 15.174 18.721 1.00 61.81 112 SER A C 1
ATOM 884 O O . SER A 1 112 ? -5.128 16.346 19.046 1.00 61.81 112 SER A O 1
ATOM 886 N N . VAL A 1 113 ? -6.518 14.610 18.693 1.00 59.88 113 VAL A N 1
ATOM 887 C CA . VAL A 1 113 ? -7.764 15.343 18.992 1.00 59.88 113 VAL A CA 1
ATOM 888 C C . VAL A 1 113 ? -7.820 15.781 20.461 1.00 59.88 113 VAL A C 1
ATOM 890 O O . VAL A 1 113 ? -8.170 16.919 20.769 1.00 59.88 113 VAL A O 1
ATOM 893 N N . VAL A 1 114 ? -7.410 14.909 21.389 1.00 59.09 114 VAL A N 1
ATOM 894 C CA . VAL A 1 114 ? -7.377 15.232 22.829 1.00 59.09 114 VAL A CA 1
ATOM 895 C C . VAL A 1 114 ? -6.353 16.327 23.147 1.00 59.09 114 VAL A C 1
ATOM 897 O O . VAL A 1 114 ? -6.586 17.143 24.038 1.00 59.09 114 VAL A O 1
ATOM 900 N N . ARG A 1 115 ? -5.227 16.368 22.425 1.00 53.78 115 ARG A N 1
ATOM 901 C CA . ARG A 1 115 ? -4.167 17.360 22.644 1.00 53.78 115 ARG A CA 1
ATOM 902 C C . ARG A 1 115 ? -4.567 18.755 22.153 1.00 53.78 115 ARG A C 1
ATOM 904 O O . ARG A 1 115 ? -4.413 19.706 22.909 1.00 53.78 115 ARG A O 1
ATOM 911 N N . GLN A 1 116 ? -5.193 18.862 20.977 1.00 50.66 116 GLN A N 1
ATOM 912 C CA . GLN A 1 116 ? -5.714 20.142 20.471 1.00 50.66 116 GLN A CA 1
ATOM 913 C C . GLN A 1 116 ? -6.802 20.743 21.374 1.00 50.66 116 GLN A C 1
ATOM 915 O O . GLN A 1 116 ? -6.845 21.954 21.562 1.00 50.66 116 GLN A O 1
ATOM 920 N N . ARG A 1 117 ? -7.637 19.909 22.008 1.00 52.41 117 ARG A N 1
ATOM 921 C CA . ARG A 1 117 ? -8.674 20.381 22.943 1.00 52.41 117 ARG A CA 1
ATOM 922 C C . ARG A 1 117 ? -8.115 20.927 24.265 1.00 52.41 117 AR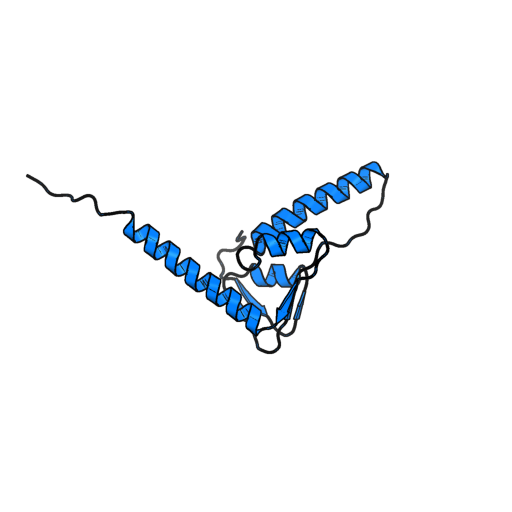G A C 1
ATOM 924 O O . ARG A 1 117 ? -8.804 21.685 24.933 1.00 52.41 117 ARG A O 1
ATOM 931 N N . LYS A 1 118 ? -6.892 20.549 24.656 1.00 51.06 118 LYS A N 1
ATOM 932 C CA . LYS A 1 118 ? -6.225 21.071 25.865 1.00 51.06 118 LYS A CA 1
ATOM 933 C C . LYS A 1 118 ? -5.435 22.361 25.622 1.00 51.06 118 LYS A C 1
ATOM 935 O O . LYS A 1 118 ? -5.135 23.053 26.585 1.00 51.06 118 LYS A O 1
ATOM 940 N N . GLU A 1 119 ? -5.098 22.678 24.373 1.00 53.19 119 GLU A N 1
ATOM 941 C CA . GLU A 1 119 ? -4.272 23.843 24.008 1.00 53.19 119 GLU A CA 1
ATOM 942 C C . GLU A 1 119 ? -5.093 25.121 23.723 1.00 53.19 119 GLU A C 1
ATOM 944 O O . GLU A 1 119 ? -4.510 26.175 23.492 1.00 53.19 119 GLU A O 1
ATOM 949 N N . HIS A 1 120 ? -6.429 25.068 23.807 1.00 47.78 120 HIS A N 1
ATOM 950 C CA . HIS A 1 120 ? -7.294 26.249 23.947 1.00 47.78 120 HIS A CA 1
ATOM 951 C C . HIS A 1 120 ? -7.858 26.292 25.380 1.00 47.78 120 HIS A C 1
ATOM 953 O O . HIS A 1 120 ? -8.912 25.701 25.634 1.00 47.78 120 HIS A O 1
ATOM 959 N N . PRO A 1 121 ? -7.184 26.945 26.348 1.00 46.03 121 PRO A N 1
ATOM 960 C CA . PRO A 1 121 ? -7.858 27.358 27.567 1.00 46.03 121 PRO A CA 1
ATOM 961 C C . PRO A 1 121 ? -8.907 28.405 27.184 1.00 46.03 121 PRO A C 1
ATOM 963 O O . PRO A 1 121 ? -8.629 29.305 26.392 1.00 46.03 121 PRO A O 1
ATOM 966 N N . ALA A 1 122 ? -10.114 28.258 27.726 1.00 55.53 122 ALA A N 1
ATOM 967 C CA . ALA A 1 122 ? -11.151 29.272 27.643 1.00 55.53 122 ALA A CA 1
ATOM 968 C C . ALA A 1 122 ? -10.572 30.608 28.129 1.00 55.53 122 ALA A C 1
ATOM 970 O O . ALA A 1 122 ? -10.118 30.701 29.268 1.00 55.53 122 ALA A O 1
ATOM 971 N N . SER A 1 123 ? -10.553 31.619 27.261 1.00 51.75 123 SER A N 1
ATOM 972 C CA . SER A 1 123 ? -10.422 33.002 27.700 1.00 51.75 123 SER A CA 1
ATOM 973 C C . SER A 1 123 ? -11.590 33.273 28.641 1.00 51.75 123 SER A C 1
ATOM 975 O O . SER A 1 123 ? -12.745 33.215 28.217 1.00 51.75 123 SER A O 1
ATOM 977 N N . GLU A 1 124 ? -11.280 33.463 29.920 1.00 48.84 124 GLU A N 1
ATOM 978 C CA . GLU A 1 124 ? -12.235 33.849 30.951 1.00 48.84 124 GLU A CA 1
ATOM 979 C C . GLU A 1 124 ? -12.889 35.178 30.556 1.00 48.84 124 GLU A C 1
ATOM 981 O O . GLU A 1 124 ? -12.280 36.243 30.634 1.00 48.84 124 GLU A O 1
ATOM 986 N N . ASP A 1 125 ? -14.145 35.094 30.121 1.00 55.12 125 ASP A N 1
ATOM 987 C CA . ASP A 1 125 ? -15.104 36.180 30.263 1.00 55.12 125 ASP A CA 1
ATOM 988 C C . ASP A 1 125 ? -15.434 36.324 31.758 1.00 55.12 125 ASP A C 1
ATOM 990 O O . ASP A 1 125 ? -16.009 35.426 32.376 1.00 55.12 125 ASP A O 1
ATOM 994 N N . GLY A 1 126 ? -15.080 37.468 32.336 1.00 45.97 126 GLY A N 1
ATOM 995 C CA . GLY A 1 126 ? -15.437 37.872 33.699 1.00 45.97 126 GLY A CA 1
ATOM 996 C C . GLY A 1 126 ? -14.893 39.273 33.971 1.00 45.97 126 GLY A C 1
ATOM 997 O O . GLY A 1 126 ? -13.731 39.418 34.321 1.00 45.97 126 GLY A O 1
ATOM 998 N N . GLN A 1 127 ? -15.596 40.316 33.519 1.00 47.69 127 GLN A N 1
ATOM 999 C CA . GLN A 1 127 ? -16.522 41.144 34.316 1.00 47.69 127 GLN A CA 1
ATOM 1000 C C . GLN A 1 127 ? -15.853 41.964 35.429 1.00 47.69 127 GLN A C 1
ATOM 1002 O O . GLN A 1 127 ? -15.210 41.401 36.309 1.00 47.69 127 GLN A O 1
ATOM 1007 N N . GLY A 1 128 ? -16.173 43.264 35.460 1.00 42.75 128 GLY A N 1
ATOM 1008 C CA . GLY A 1 128 ? -16.172 44.072 36.685 1.00 42.75 128 GLY A CA 1
ATOM 1009 C C . GLY A 1 128 ? -15.421 45.377 36.576 1.00 42.75 128 GLY A C 1
ATOM 1010 O O . GLY A 1 128 ? -14.248 45.385 36.996 1.00 42.75 128 GLY A O 1
#

Foldseek 3Di:
DPPDPDAFEAEFDAEAEAVRLLVQLQGPHHHYDANHKYKHADDDDDDDDDPVNSVVVVVVRLVVRLVSCCVRCPPLDDPVRSVVRSVTDMDMDHRVSSVVSVVVVVVVVVVVVVVVVVVDDPPDDDDD

Solvent-accessible surface area (backbone atoms only — not comparable to full-atom values): 7618 Å² total; per-residue (Å²): 140,69,100,53,95,68,87,44,74,26,74,49,65,51,67,31,50,45,69,48,34,47,55,42,56,64,33,80,40,76,44,75,43,78,84,16,38,40,32,44,55,53,90,83,86,87,77,81,75,56,73,69,58,33,52,52,49,52,54,52,50,52,58,48,48,54,52,51,49,53,65,48,39,48,84,74,46,50,73,70,53,54,52,41,17,73,75,70,37,74,50,77,37,48,36,67,58,49,51,52,45,54,53,52,51,56,55,50,57,58,51,53,57,57,50,59,63,65,74,60,73,80,80,81,86,74,87,136